Protein AF-A0A7S0LWM6-F1 (afdb_monomer)

pLDDT: mean 90.7, std 8.55, range [53.66, 98.38]

Nearest PDB structures (foldseek):
  3d2e-assembly1_A  TM=9.425E-01  e=5.169E-05  Saccharomyces cerevisiae
  2qxl-assembly1_B  TM=9.507E-01  e=5.799E-05  Saccharomyces cerevisiae
  2qxl-assembly1_A  TM=8.642E-01  e=6.142E-05  Saccharomyces cerevisiae
  3d2e-assembly2_C  TM=8.669E-01  e=7.730E-05  Saccharomyces cerevisiae
  3c7n-assembly1_A  TM=9.320E-01  e=9.135E-03  Saccharomyces cerevisiae

Organism: NCBI:txid233186

Secondary structure (DSSP, 8-state):
-HHHHHHHHHHHHHHHHHHHHHHHHHHHHHHHHHHHHHHHHHTTTTTTS-HHHHHHHHHHHHHHHHHHTTTTTT--HHHHHHHHHHHHHHHHHHHHHHHHHHHHHHHHHHHHHHHHHHHHHHH---GGGTTS-HHHHHHHH-

Mean predicted aligned error: 8.25 Å

InterPro domains:
  IPR013126 Heat shock protein 70 family [PF00012] (9-95)
  IPR013126 Heat shock protein 70 family [PTHR45639] (7-136)
  IPR029048 Heat shock protein 70kD, C-terminal domain superfamily [G3DSA:1.20.1270.10] (1-106)
  IPR029048 Heat shock protein 70kD, C-terminal domain superfamily [SSF100934] (9-96)

Structure (mmCIF, N/CA/C/O backbone):
data_AF-A0A7S0LWM6-F1
#
_entry.id   AF-A0A7S0LWM6-F1
#
loop_
_atom_site.group_PDB
_atom_site.id
_atom_site.type_symbol
_atom_site.label_atom_id
_atom_site.label_alt_id
_atom_site.label_comp_id
_atom_site.label_asym_id
_atom_site.label_entity_id
_atom_site.label_seq_id
_atom_site.pdbx_PDB_ins_code
_atom_site.Cartn_x
_atom_site.Cartn_y
_atom_site.Cartn_z
_atom_site.occupancy
_atom_site.B_iso_or_equiv
_atom_site.auth_seq_id
_atom_site.auth_comp_id
_atom_site.auth_asym_id
_atom_site.auth_atom_id
_atom_site.pdbx_PDB_model_num
ATOM 1 N N . ALA A 1 1 ? -37.011 -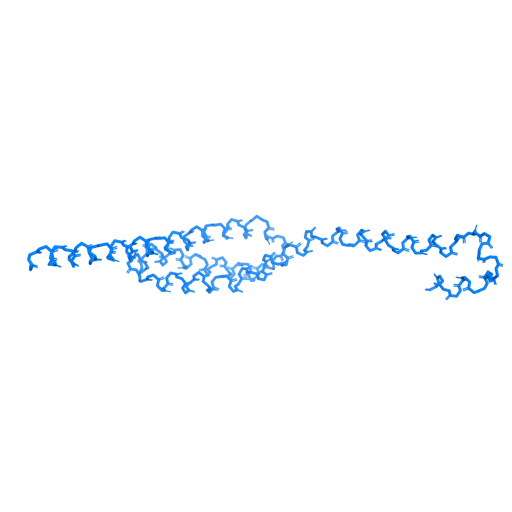20.378 30.341 1.00 67.06 1 ALA A N 1
ATOM 2 C CA . ALA A 1 1 ? -37.152 -18.919 30.167 1.00 67.06 1 ALA A CA 1
ATOM 3 C C . ALA A 1 1 ? -35.846 -18.231 30.547 1.00 67.06 1 ALA A C 1
ATOM 5 O O . ALA A 1 1 ? -35.261 -17.606 29.682 1.00 67.06 1 ALA A O 1
ATOM 6 N N . GLU A 1 2 ? -35.342 -18.455 31.763 1.00 72.06 2 GLU A N 1
ATOM 7 C CA . GLU A 1 2 ? -34.051 -17.943 32.265 1.00 72.06 2 GLU A CA 1
ATOM 8 C C . GLU A 1 2 ? -32.851 -18.356 31.390 1.00 72.06 2 GLU A C 1
ATOM 10 O O . GLU A 1 2 ? -32.219 -17.503 30.788 1.00 72.06 2 GLU A O 1
ATOM 15 N N . LEU A 1 3 ? -32.690 -19.657 31.117 1.00 74.25 3 LEU A N 1
ATOM 16 C CA . LEU A 1 3 ? -31.649 -20.202 30.223 1.00 74.25 3 LEU A CA 1
ATOM 17 C C . LEU A 1 3 ? -31.659 -19.637 28.784 1.00 74.25 3 LEU A C 1
ATOM 19 O O . LEU A 1 3 ? -30.642 -19.638 28.100 1.00 74.25 3 LEU A O 1
ATOM 23 N N . ALA A 1 4 ? -32.824 -19.193 28.302 1.00 80.81 4 ALA A N 1
ATOM 24 C CA . ALA A 1 4 ? -32.942 -18.565 26.985 1.00 80.81 4 ALA A CA 1
ATOM 25 C C . ALA A 1 4 ? -32.562 -17.075 27.028 1.00 80.81 4 ALA A C 1
ATOM 27 O O . ALA A 1 4 ? -32.070 -16.553 26.033 1.00 80.81 4 ALA A O 1
ATOM 28 N N . GLY A 1 5 ? -32.774 -16.412 28.170 1.00 84.81 5 GLY A N 1
ATOM 29 C CA . GLY A 1 5 ? -32.288 -15.058 28.430 1.00 84.81 5 GLY A CA 1
ATOM 30 C C . GLY A 1 5 ? -30.768 -15.022 28.560 1.00 84.81 5 GLY A C 1
ATOM 31 O O . GLY A 1 5 ? -30.134 -14.202 27.904 1.00 84.81 5 GLY A O 1
ATOM 32 N N . ASP A 1 6 ? -30.188 -15.972 29.297 1.00 87.06 6 ASP A N 1
ATOM 33 C CA . ASP A 1 6 ? -28.732 -16.080 29.469 1.00 87.06 6 ASP A CA 1
ATOM 34 C C . ASP A 1 6 ? -28.022 -16.307 28.128 1.00 87.06 6 ASP A C 1
ATOM 36 O O . ASP A 1 6 ? -27.034 -15.644 27.821 1.00 87.06 6 ASP A O 1
ATOM 40 N N . LYS A 1 7 ? -28.579 -17.182 27.278 1.00 89.88 7 LYS A N 1
ATOM 41 C CA . LYS A 1 7 ? -28.058 -17.419 25.926 1.00 89.88 7 LYS A CA 1
ATOM 42 C C . LYS A 1 7 ? -28.111 -16.167 25.044 1.00 89.88 7 LYS A C 1
ATOM 44 O O . LYS A 1 7 ? -27.178 -15.911 24.291 1.00 89.88 7 LYS A O 1
ATOM 49 N N . ALA A 1 8 ? -29.199 -15.402 25.107 1.00 91.31 8 ALA A N 1
ATOM 50 C CA . ALA A 1 8 ? -29.336 -14.187 24.307 1.00 91.31 8 ALA A CA 1
ATOM 51 C C . ALA A 1 8 ? -28.331 -13.103 24.731 1.00 91.31 8 ALA A C 1
ATOM 53 O O . ALA A 1 8 ? -27.817 -12.380 23.878 1.00 91.31 8 ALA A O 1
ATOM 54 N N . GLU A 1 9 ? -28.036 -13.006 26.029 1.00 92.75 9 GLU A N 1
ATOM 55 C CA . GLU A 1 9 ? -27.021 -12.082 26.537 1.00 92.75 9 GLU A CA 1
ATOM 56 C C . GLU A 1 9 ? -25.602 -12.539 26.161 1.00 92.75 9 GLU A C 1
ATOM 58 O O . GLU A 1 9 ? -24.799 -11.718 25.725 1.00 92.75 9 GLU A O 1
ATOM 63 N N . GLU A 1 10 ? -25.307 -13.841 26.226 1.00 93.19 10 GLU A N 1
ATOM 64 C CA . GLU A 1 10 ? -24.042 -14.411 25.734 1.00 93.19 10 GLU A CA 1
ATOM 65 C C . GLU A 1 10 ? -23.830 -14.121 24.240 1.00 93.19 10 GLU A C 1
ATOM 67 O O . GLU A 1 10 ? -22.780 -13.602 23.853 1.00 93.19 10 GLU A O 1
ATOM 72 N N . ASP A 1 11 ? -24.841 -14.375 23.403 1.00 94.00 11 ASP A N 1
ATOM 73 C CA . ASP A 1 11 ? -24.778 -14.113 21.961 1.00 94.00 11 ASP A CA 1
ATOM 74 C C . ASP A 1 11 ? -24.565 -12.605 21.677 1.00 94.00 11 ASP A C 1
ATOM 76 O O . ASP A 1 11 ? -23.844 -12.232 20.745 1.00 94.00 11 ASP A O 1
ATOM 80 N N . ARG A 1 12 ? -25.149 -11.719 22.500 1.00 94.31 12 ARG A N 1
ATOM 81 C CA . ARG A 1 12 ? -24.967 -10.262 22.401 1.0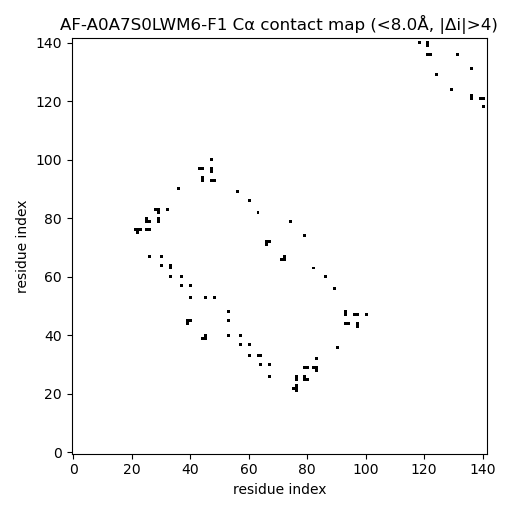0 94.31 12 ARG A CA 1
ATOM 82 C C . ARG A 1 12 ? -23.552 -9.830 22.781 1.00 94.31 12 ARG A C 1
ATOM 84 O O . ARG A 1 12 ? -22.953 -9.050 22.037 1.00 94.31 12 ARG A O 1
ATOM 91 N N . MET A 1 13 ? -23.026 -10.324 23.901 1.00 94.06 13 MET A N 1
ATOM 92 C CA . MET A 1 13 ? -21.652 -10.043 24.332 1.00 94.06 13 MET A CA 1
ATOM 93 C C . MET A 1 13 ? -20.651 -10.534 23.280 1.00 94.06 13 MET A C 1
ATOM 95 O O . MET A 1 13 ? -19.791 -9.769 22.852 1.00 94.06 13 MET A O 1
ATOM 99 N N . ALA A 1 14 ? -20.843 -11.743 22.746 1.00 95.62 14 ALA A N 1
ATOM 100 C CA . ALA A 1 14 ? -19.997 -12.291 21.687 1.00 95.62 14 ALA A CA 1
ATOM 101 C C . ALA A 1 14 ? -20.023 -11.445 20.398 1.00 95.62 14 ALA A C 1
ATOM 103 O O . ALA A 1 14 ? -18.990 -11.244 19.754 1.00 95.62 14 ALA A O 1
ATOM 104 N N . ALA A 1 15 ? -21.190 -10.923 20.004 1.00 94.94 15 ALA A N 1
ATOM 105 C CA . ALA A 1 15 ? -21.307 -10.042 18.841 1.00 94.94 15 ALA A CA 1
ATOM 106 C C . ALA A 1 15 ? -20.611 -8.686 19.056 1.00 94.94 15 ALA A C 1
ATOM 108 O O . ALA A 1 15 ? -19.999 -8.142 18.128 1.00 94.94 15 ALA A O 1
ATOM 109 N N . GLN A 1 16 ? -20.686 -8.147 20.273 1.00 94.56 16 GLN A N 1
ATOM 110 C CA . GLN A 1 16 ? -20.001 -6.913 20.639 1.00 94.56 16 GLN A CA 1
ATOM 111 C C . GLN A 1 16 ? -18.481 -7.103 20.641 1.00 94.56 16 GLN A C 1
ATOM 113 O O . GLN A 1 16 ? -17.786 -6.337 19.971 1.00 94.56 16 GLN A O 1
ATOM 118 N N . ASP A 1 17 ? -17.980 -8.161 21.282 1.00 96.12 17 ASP A N 1
ATOM 119 C CA . ASP A 1 17 ? -16.555 -8.510 21.295 1.00 96.12 17 ASP A CA 1
ATOM 120 C C . ASP A 1 17 ? -16.012 -8.659 19.877 1.00 96.12 17 ASP A C 1
ATOM 122 O O . ASP A 1 17 ? -14.980 -8.086 19.522 1.00 96.12 17 ASP A O 1
ATOM 126 N N . ARG A 1 18 ? -16.755 -9.359 19.016 1.00 95.56 18 ARG A N 1
ATOM 127 C CA . ARG A 1 18 ? -16.391 -9.513 17.609 1.00 95.56 18 ARG A CA 1
ATOM 128 C C . ARG A 1 18 ? -16.277 -8.169 16.892 1.00 95.56 18 ARG A C 1
ATOM 130 O O . ARG A 1 18 ? -15.330 -7.966 16.138 1.00 95.56 18 ARG A O 1
ATOM 137 N N . THR A 1 19 ? -17.216 -7.255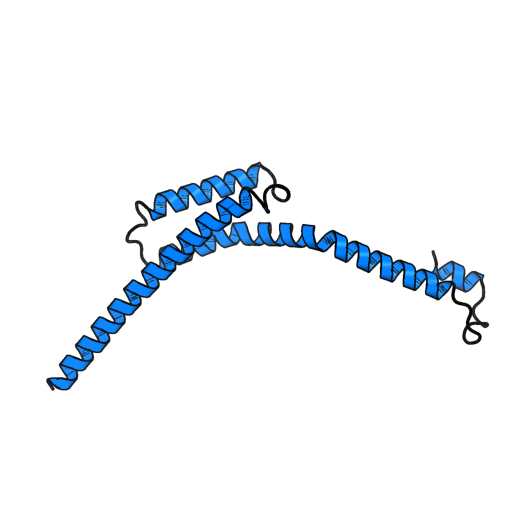 17.121 1.00 95.12 19 THR A N 1
ATOM 138 C CA . THR A 1 19 ? -17.200 -5.926 16.490 1.00 95.12 19 THR A CA 1
ATOM 139 C C . THR A 1 19 ? -15.982 -5.118 16.937 1.00 95.12 19 THR A C 1
ATOM 141 O O . THR A 1 19 ? -15.335 -4.472 16.109 1.00 95.12 19 THR A O 1
ATOM 144 N N . VAL A 1 20 ? -15.631 -5.185 18.224 1.00 95.06 20 VAL A N 1
ATOM 145 C CA . VAL A 1 20 ? -14.440 -4.522 18.775 1.00 95.06 20 VAL A CA 1
ATOM 146 C C . VAL A 1 20 ? -13.169 -5.094 18.148 1.00 95.06 20 VAL A C 1
ATOM 148 O O . VAL A 1 20 ? -12.349 -4.332 17.636 1.00 95.06 20 VAL A O 1
ATOM 151 N N . ILE A 1 21 ? -13.040 -6.424 18.100 1.00 96.56 21 ILE A N 1
ATOM 152 C CA . ILE A 1 21 ? -11.890 -7.109 17.490 1.00 96.56 21 ILE A CA 1
ATOM 153 C C . ILE A 1 21 ? -11.750 -6.724 16.015 1.00 96.56 21 ILE A C 1
ATOM 155 O O . ILE A 1 21 ? -10.681 -6.307 15.581 1.00 96.56 21 ILE A O 1
ATOM 159 N N . GLU A 1 22 ? -12.832 -6.808 15.238 1.00 96.50 22 GLU A N 1
ATOM 160 C CA . GLU A 1 22 ? -12.800 -6.490 13.808 1.00 96.50 22 GLU A CA 1
ATOM 161 C C . GLU A 1 22 ? -12.481 -5.011 13.533 1.00 96.50 22 GLU A C 1
ATOM 163 O O . GLU A 1 22 ? -11.908 -4.690 12.487 1.00 96.50 22 GLU A O 1
ATOM 168 N N . THR A 1 23 ? -12.850 -4.110 14.446 1.00 96.81 23 THR A N 1
ATOM 169 C CA . THR A 1 23 ? -12.517 -2.680 14.360 1.00 96.81 23 THR A CA 1
ATOM 170 C C . THR A 1 23 ? -11.037 -2.452 14.649 1.00 96.81 23 THR A C 1
ATOM 172 O O . THR A 1 23 ? -10.363 -1.782 13.863 1.00 96.81 23 THR A O 1
ATOM 175 N N . GLN A 1 24 ? -10.508 -3.070 15.708 1.00 97.00 24 GLN A N 1
ATOM 176 C CA . GLN A 1 24 ? -9.090 -2.980 16.051 1.00 97.00 24 GLN A CA 1
ATOM 177 C C . GLN A 1 24 ? -8.202 -3.582 14.955 1.00 97.00 24 GLN A C 1
ATOM 179 O O . GLN A 1 24 ? -7.200 -2.981 14.574 1.00 97.00 24 GLN A O 1
ATOM 184 N N . ASP A 1 25 ? -8.598 -4.718 14.381 1.00 97.88 25 ASP A N 1
ATOM 185 C CA . ASP A 1 25 ? -7.909 -5.324 13.240 1.00 97.88 25 ASP A CA 1
ATOM 186 C C . ASP A 1 25 ? -7.874 -4.387 12.028 1.00 97.88 25 ASP A C 1
ATOM 188 O O . ASP A 1 25 ? -6.859 -4.297 11.337 1.00 97.88 25 ASP A O 1
ATOM 192 N N . ALA A 1 26 ? -8.974 -3.684 11.740 1.00 97.94 26 ALA A N 1
ATOM 193 C CA . ALA A 1 26 ? -9.021 -2.735 10.632 1.00 97.94 26 ALA A CA 1
ATOM 194 C C . ALA A 1 26 ? -8.094 -1.532 10.867 1.00 97.94 26 ALA A C 1
ATOM 196 O O . ALA A 1 26 ? -7.405 -1.115 9.933 1.00 97.94 26 ALA A O 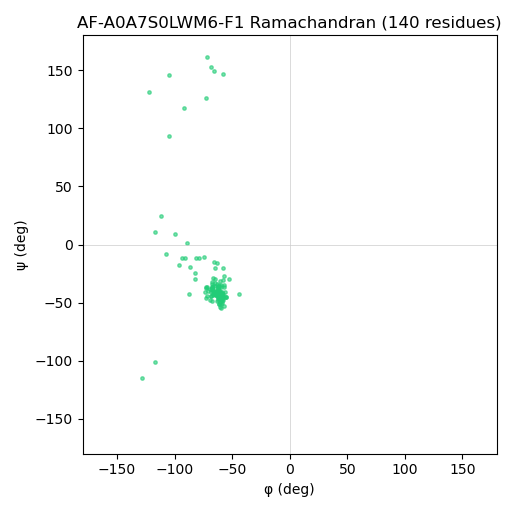1
ATOM 197 N N . LYS A 1 27 ? -8.032 -1.022 12.104 1.00 97.81 27 LYS A N 1
ATOM 198 C CA . LYS A 1 27 ? -7.093 0.032 12.514 1.00 97.81 27 LYS A CA 1
ATOM 199 C C . LYS A 1 27 ? -5.641 -0.427 12.351 1.00 97.81 27 LYS A C 1
ATOM 201 O O . LYS A 1 27 ? -4.883 0.233 11.647 1.00 97.81 27 LYS A O 1
ATOM 206 N N . ASN A 1 28 ? -5.297 -1.596 12.895 1.00 97.69 28 ASN A N 1
ATOM 207 C CA . ASN A 1 28 ? -3.950 -2.170 12.815 1.00 97.69 28 ASN A CA 1
ATOM 208 C C . ASN A 1 28 ? -3.506 -2.388 11.361 1.00 97.69 28 ASN A C 1
ATOM 210 O O . ASN A 1 28 ? -2.374 -2.081 11.005 1.00 97.69 28 ASN A O 1
ATOM 214 N N . ARG A 1 29 ? -4.402 -2.874 10.489 1.00 98.25 29 ARG A N 1
ATOM 215 C CA . ARG A 1 29 ? -4.102 -3.048 9.056 1.00 98.25 29 ARG A CA 1
ATOM 216 C C . ARG A 1 29 ? -3.805 -1.726 8.357 1.00 98.25 29 ARG A C 1
ATOM 218 O O . ARG A 1 29 ? -2.948 -1.691 7.480 1.00 98.25 29 ARG A O 1
ATOM 225 N N . LEU A 1 30 ? -4.536 -0.662 8.695 1.00 98.31 30 LEU A N 1
ATOM 226 C CA . LEU A 1 30 ? -4.283 0.663 8.135 1.00 98.31 30 LEU A CA 1
ATOM 227 C C . LEU A 1 30 ? -2.948 1.225 8.637 1.00 98.31 30 LEU A C 1
ATOM 229 O O . LEU A 1 30 ? -2.171 1.733 7.836 1.00 98.31 30 LEU A O 1
ATOM 233 N N . GLU A 1 31 ? -2.671 1.096 9.932 1.00 97.69 31 GLU A N 1
ATOM 234 C CA . GLU A 1 31 ? -1.416 1.525 10.559 1.00 97.69 31 GLU A CA 1
ATOM 235 C C . GLU A 1 31 ? -0.203 0.803 9.954 1.00 97.69 31 GLU A C 1
ATOM 237 O O . GLU A 1 31 ? 0.730 1.449 9.473 1.00 97.69 31 GLU A O 1
ATOM 242 N N . GLU A 1 32 ? -0.255 -0.529 9.874 1.00 98.25 32 GLU A N 1
ATOM 243 C CA . GLU A 1 32 ? 0.785 -1.346 9.245 1.00 98.25 32 GLU A CA 1
ATOM 244 C C . GLU A 1 32 ? 0.981 -0.963 7.773 1.00 98.25 32 GLU A C 1
ATOM 246 O O . GLU A 1 32 ? 2.114 -0.827 7.306 1.00 98.25 32 GLU A O 1
ATOM 251 N N . PHE A 1 33 ? -0.110 -0.751 7.032 1.00 98.31 33 PHE A N 1
ATOM 252 C CA . PHE A 1 33 ? -0.029 -0.327 5.638 1.00 98.31 33 PHE A CA 1
ATOM 253 C C . PHE A 1 33 ? 0.677 1.025 5.499 1.00 98.31 33 PHE A C 1
ATOM 255 O O . PHE A 1 33 ? 1.558 1.166 4.650 1.00 98.31 33 PHE A O 1
ATOM 262 N N . VAL A 1 34 ? 0.312 2.015 6.320 1.00 97.88 34 VAL A N 1
ATOM 263 C CA . VAL A 1 34 ? 0.922 3.351 6.283 1.00 97.88 34 VAL A CA 1
ATOM 264 C C . VAL A 1 34 ? 2.417 3.261 6.573 1.00 97.88 34 VAL A C 1
ATOM 266 O O . VAL A 1 34 ? 3.216 3.821 5.819 1.00 97.88 34 VAL A O 1
ATOM 269 N N . TYR A 1 35 ? 2.801 2.503 7.600 1.00 96.44 35 TYR A N 1
ATOM 270 C CA . TYR A 1 35 ? 4.201 2.278 7.947 1.00 96.44 35 TYR A CA 1
ATOM 271 C C . TYR A 1 35 ? 4.980 1.623 6.795 1.00 96.44 35 TYR A C 1
ATOM 273 O O . TYR A 1 35 ? 5.962 2.184 6.301 1.00 96.44 35 TYR A O 1
ATOM 281 N N . ASN A 1 36 ? 4.498 0.479 6.304 1.00 96.81 36 ASN A N 1
ATOM 282 C CA . ASN A 1 36 ? 5.157 -0.280 5.241 1.00 96.81 36 ASN A CA 1
ATOM 283 C C . ASN A 1 36 ? 5.247 0.513 3.929 1.00 96.81 36 ASN A C 1
ATOM 285 O O . ASN A 1 36 ? 6.231 0.400 3.197 1.00 96.81 36 ASN A O 1
ATOM 289 N N . MET A 1 37 ? 4.236 1.325 3.610 1.00 96.56 37 MET A N 1
ATOM 290 C CA . MET A 1 37 ? 4.229 2.112 2.379 1.00 96.56 37 MET A CA 1
ATOM 291 C C . MET A 1 37 ? 5.208 3.290 2.437 1.00 96.56 37 MET A C 1
ATOM 293 O O . MET A 1 37 ? 5.872 3.569 1.439 1.00 96.56 37 MET A O 1
ATOM 297 N N . ARG A 1 38 ? 5.364 3.952 3.592 1.00 95.81 38 ARG A N 1
ATOM 298 C CA . ARG A 1 38 ? 6.386 5.004 3.769 1.00 95.81 38 ARG A CA 1
ATOM 299 C C . ARG A 1 38 ? 7.800 4.451 3.606 1.00 95.81 38 ARG A C 1
ATOM 301 O O . ARG A 1 38 ? 8.620 5.075 2.926 1.00 95.81 38 ARG A O 1
ATOM 308 N N . ASP A 1 39 ? 8.063 3.275 4.174 1.00 95.50 39 ASP A N 1
ATOM 309 C CA . ASP A 1 39 ? 9.337 2.572 3.996 1.00 95.50 39 ASP A CA 1
ATOM 310 C C . ASP A 1 39 ? 9.557 2.199 2.522 1.00 95.50 39 ASP A C 1
ATOM 312 O O . ASP A 1 39 ? 10.577 2.548 1.926 1.00 95.50 39 ASP A O 1
ATOM 316 N N . ALA A 1 40 ? 8.545 1.615 1.871 1.00 94.06 40 ALA A N 1
ATOM 317 C CA . ALA A 1 40 ? 8.614 1.265 0.457 1.00 94.06 40 ALA A CA 1
ATOM 318 C C . ALA A 1 40 ? 8.901 2.474 -0.452 1.00 94.06 40 ALA A C 1
ATOM 320 O O . ALA A 1 40 ? 9.731 2.353 -1.354 1.00 94.06 40 ALA A O 1
ATOM 321 N N . LEU A 1 41 ? 8.267 3.630 -0.218 1.00 93.25 41 LEU A N 1
ATOM 322 C CA . LEU A 1 41 ? 8.503 4.871 -0.977 1.00 93.25 41 LEU A CA 1
ATOM 323 C C . LEU A 1 41 ? 9.903 5.455 -0.765 1.00 93.25 41 LEU A C 1
ATOM 325 O O . LEU A 1 41 ? 10.436 6.099 -1.670 1.00 93.25 41 LEU A O 1
ATOM 329 N N . SER A 1 42 ? 10.498 5.213 0.402 1.00 90.12 42 SER A N 1
ATOM 330 C CA . SER A 1 42 ? 11.852 5.669 0.743 1.00 90.12 42 SER A CA 1
ATOM 331 C C . SER A 1 42 ? 12.942 4.695 0.285 1.00 90.12 42 SER A C 1
ATOM 333 O O . SER A 1 42 ? 14.102 5.085 0.162 1.00 90.12 42 SER A O 1
ATOM 335 N N . ALA A 1 43 ? 12.574 3.442 0.014 1.00 90.12 43 ALA A N 1
ATOM 336 C CA . ALA A 1 43 ? 13.475 2.380 -0.410 1.00 90.12 43 ALA A CA 1
ATOM 337 C C . ALA A 1 43 ? 13.123 1.881 -1.819 1.00 90.12 43 ALA A C 1
ATOM 339 O O . ALA A 1 43 ? 13.470 2.514 -2.817 1.00 90.12 43 ALA A O 1
ATOM 340 N N . ARG A 1 44 ? 12.436 0.735 -1.919 1.00 89.44 44 ARG A N 1
ATOM 341 C CA . ARG A 1 44 ? 12.263 -0.002 -3.181 1.00 89.44 44 ARG A CA 1
ATOM 342 C C . ARG A 1 44 ? 11.539 0.777 -4.277 1.00 89.44 44 ARG A C 1
ATOM 344 O O . ARG A 1 44 ? 11.807 0.524 -5.434 1.00 89.44 44 ARG A O 1
ATOM 351 N N . LEU A 1 45 ? 10.614 1.681 -3.947 1.00 90.19 45 LEU A N 1
ATOM 352 C CA . LEU A 1 45 ? 9.840 2.452 -4.930 1.00 90.19 45 LEU A CA 1
ATOM 353 C C . LEU A 1 45 ? 10.514 3.780 -5.290 1.00 90.19 45 LEU A C 1
ATOM 355 O O . LEU A 1 45 ? 10.121 4.407 -6.271 1.00 90.19 45 LEU A O 1
ATOM 359 N N . PHE A 1 46 ? 11.536 4.206 -4.542 1.00 89.38 46 PHE A N 1
ATOM 360 C CA . PHE A 1 46 ? 12.147 5.527 -4.693 1.00 89.38 46 PHE A CA 1
ATOM 361 C C . PHE A 1 46 ? 12.656 5.786 -6.117 1.00 89.38 46 PHE A C 1
ATOM 363 O O . PHE A 1 46 ? 12.481 6.880 -6.646 1.00 89.38 46 PHE A O 1
ATOM 370 N N . ALA A 1 47 ? 13.265 4.775 -6.743 1.00 88.06 47 ALA A N 1
ATOM 371 C CA . ALA A 1 47 ? 13.827 4.876 -8.088 1.00 88.06 47 ALA A CA 1
ATOM 372 C C . ALA A 1 47 ? 12.790 4.720 -9.217 1.00 88.06 47 ALA A C 1
ATOM 374 O O . ALA A 1 47 ? 13.115 4.983 -10.372 1.00 88.06 47 ALA A O 1
ATOM 375 N N . HIS A 1 48 ? 11.564 4.291 -8.901 1.00 87.38 48 HIS A N 1
ATOM 376 C CA . HIS A 1 48 ? 10.530 3.973 -9.895 1.00 87.38 48 HIS A CA 1
ATOM 377 C C . HIS A 1 48 ? 9.401 5.006 -9.945 1.00 87.38 48 HIS A C 1
ATOM 379 O O . HIS A 1 48 ? 8.543 4.925 -10.820 1.00 87.38 48 HIS A O 1
ATOM 385 N N . VAL A 1 49 ? 9.371 5.958 -9.008 1.00 88.06 49 VAL A N 1
ATOM 386 C CA . VAL A 1 49 ? 8.299 6.950 -8.885 1.00 88.06 49 VAL A CA 1
ATOM 387 C C . VAL A 1 49 ? 8.879 8.353 -8.985 1.00 88.06 49 VAL A C 1
ATOM 389 O O . VAL A 1 49 ? 9.841 8.694 -8.300 1.00 88.06 49 VAL A O 1
ATOM 392 N N . GLU A 1 50 ? 8.263 9.184 -9.824 1.00 89.56 50 GLU A N 1
ATOM 393 C CA . GLU A 1 50 ? 8.643 10.588 -9.968 1.00 89.56 50 GLU A CA 1
ATOM 394 C C . GLU A 1 50 ? 8.547 11.341 -8.623 1.00 89.56 50 GLU A C 1
ATOM 396 O O . GLU A 1 50 ? 7.643 11.061 -7.825 1.00 89.56 50 GLU A O 1
ATOM 401 N N . PRO A 1 51 ? 9.413 12.341 -8.362 1.00 92.31 51 PRO A N 1
ATOM 402 C CA . PRO A 1 51 ? 9.442 13.037 -7.075 1.00 92.31 51 PRO A CA 1
ATOM 403 C C . PRO A 1 51 ? 8.096 13.652 -6.675 1.00 92.31 51 PRO A C 1
ATOM 405 O O . PRO A 1 51 ? 7.642 13.460 -5.555 1.00 92.31 51 PRO A O 1
ATOM 408 N N . ALA A 1 52 ? 7.413 14.329 -7.602 1.00 92.44 52 ALA A N 1
ATOM 409 C CA . ALA A 1 52 ? 6.148 15.006 -7.311 1.00 92.44 52 ALA A CA 1
ATOM 410 C C . ALA A 1 52 ? 5.024 14.059 -6.825 1.00 92.44 52 ALA A C 1
ATOM 412 O O . ALA A 1 52 ? 4.465 14.318 -5.757 1.00 92.44 52 ALA A O 1
ATOM 413 N N . PRO A 1 53 ? 4.669 12.966 -7.536 1.00 91.50 53 PRO A N 1
ATOM 414 C CA . PRO A 1 53 ? 3.660 12.024 -7.046 1.00 91.50 53 PRO A CA 1
ATOM 415 C C . PRO A 1 53 ? 4.112 11.251 -5.802 1.00 91.50 53 PRO A C 1
ATOM 417 O O . PRO A 1 53 ? 3.275 10.963 -4.948 1.00 91.50 53 PRO A O 1
ATOM 420 N N . ARG A 1 54 ? 5.410 10.950 -5.661 1.00 93.06 54 ARG A N 1
ATOM 421 C CA . ARG A 1 54 ? 5.951 10.325 -4.444 1.00 93.06 54 ARG A CA 1
ATOM 422 C C . ARG A 1 54 ? 5.733 11.222 -3.227 1.00 93.06 54 ARG A C 1
ATOM 424 O O . ARG A 1 54 ? 5.187 10.762 -2.230 1.00 93.06 54 ARG A O 1
ATOM 431 N N . ASP A 1 55 ? 6.129 12.487 -3.317 1.00 94.25 55 ASP A N 1
ATOM 432 C CA . ASP A 1 55 ? 6.054 13.436 -2.203 1.00 94.25 55 ASP A CA 1
ATOM 433 C C . ASP A 1 55 ? 4.591 13.761 -1.851 1.00 94.25 55 ASP A C 1
ATOM 435 O O . ASP A 1 55 ? 4.231 13.835 -0.676 1.00 94.25 55 ASP A O 1
ATOM 439 N N . ALA A 1 56 ? 3.712 13.853 -2.858 1.00 95.12 56 ALA A N 1
ATOM 440 C CA . ALA A 1 56 ? 2.270 13.972 -2.646 1.00 95.12 56 ALA A CA 1
ATOM 441 C C . ALA A 1 56 ? 1.690 12.759 -1.896 1.00 95.12 56 ALA A C 1
ATOM 443 O O . ALA A 1 56 ? 0.894 12.930 -0.970 1.00 95.12 56 ALA A O 1
ATOM 444 N N . PHE A 1 57 ? 2.099 11.539 -2.258 1.00 96.38 57 PHE A N 1
ATOM 445 C CA . PHE A 1 57 ? 1.614 10.334 -1.588 1.00 96.38 57 PHE A CA 1
ATOM 446 C C . PHE A 1 57 ? 2.192 10.179 -0.174 1.00 96.38 57 PHE A C 1
ATOM 448 O O . PHE A 1 57 ? 1.457 9.814 0.741 1.00 96.38 57 PHE A O 1
ATOM 455 N N . LEU A 1 58 ? 3.458 10.548 0.051 1.00 96.19 58 LEU A N 1
ATOM 456 C CA . LEU A 1 58 ? 4.047 10.627 1.394 1.00 96.19 58 LEU A CA 1
ATOM 457 C C . LEU A 1 58 ? 3.261 11.583 2.302 1.00 96.19 58 LEU A C 1
ATOM 459 O O . LEU A 1 58 ? 2.911 11.209 3.418 1.00 96.19 58 LEU A O 1
ATOM 463 N N . SER A 1 59 ? 2.901 12.768 1.803 1.00 96.94 59 SER A N 1
ATOM 464 C CA . SER A 1 59 ? 2.079 13.727 2.554 1.00 96.94 59 SER A CA 1
ATOM 465 C C . SER A 1 59 ? 0.680 13.178 2.876 1.00 96.94 59 SER A C 1
ATOM 467 O O . SER A 1 59 ? 0.154 13.397 3.972 1.00 96.94 59 SER A O 1
ATOM 469 N N . GLN A 1 60 ? 0.081 12.412 1.958 1.00 97.56 60 GLN A N 1
ATOM 470 C CA . GLN A 1 60 ? -1.187 11.728 2.215 1.00 97.56 60 GLN A CA 1
ATOM 471 C C . GLN A 1 60 ? -1.047 10.673 3.324 1.00 97.56 60 GLN A C 1
ATOM 473 O O . GLN A 1 60 ? -1.902 10.608 4.208 1.00 97.56 60 GLN A O 1
ATOM 478 N N . LEU A 1 61 ? 0.024 9.875 3.307 1.00 97.69 61 LEU A N 1
ATOM 479 C CA . LEU A 1 61 ? 0.308 8.868 4.336 1.00 97.69 61 LEU A CA 1
ATOM 480 C C . LEU A 1 61 ? 0.518 9.510 5.714 1.00 97.69 61 LEU A C 1
ATOM 482 O O . LEU A 1 61 ? -0.061 9.039 6.687 1.00 97.69 61 LEU A O 1
ATOM 486 N N . GLU A 1 62 ? 1.260 10.616 5.790 1.00 96.94 62 GLU A N 1
ATOM 487 C CA . GLU A 1 62 ? 1.454 11.394 7.025 1.00 96.94 62 GLU A CA 1
ATOM 488 C C . GLU A 1 62 ? 0.143 11.981 7.556 1.00 96.94 62 GLU A C 1
ATOM 490 O O . GLU A 1 62 ? -0.116 11.969 8.757 1.00 96.94 62 GLU A O 1
ATOM 495 N N . THR A 1 63 ? -0.732 12.441 6.661 1.00 97.88 63 THR A N 1
ATOM 496 C CA . THR A 1 63 ? -2.064 12.927 7.045 1.00 97.88 63 THR A CA 1
ATOM 497 C C . THR A 1 63 ? -2.917 11.803 7.637 1.00 97.88 63 THR A C 1
ATOM 499 O O . THR A 1 63 ? -3.617 12.010 8.629 1.00 97.88 63 THR A O 1
ATOM 502 N N . VAL A 1 64 ? -2.871 10.601 7.050 1.00 97.81 64 VAL A N 1
ATOM 503 C CA . VAL A 1 64 ? -3.603 9.437 7.571 1.00 97.81 64 VAL A CA 1
ATOM 504 C C . VAL A 1 64 ? -3.012 8.949 8.894 1.00 97.81 64 VAL A C 1
ATOM 506 O O . VAL A 1 64 ? -3.776 8.600 9.789 1.00 97.81 64 VAL A O 1
ATOM 509 N N . GLU A 1 65 ? -1.689 8.970 9.047 1.00 96.75 65 GLU A N 1
ATOM 510 C CA . GLU A 1 65 ? -1.003 8.662 10.307 1.00 96.75 65 GLU A CA 1
ATOM 511 C C . GLU A 1 65 ? -1.412 9.634 11.422 1.00 96.75 65 GLU A C 1
ATOM 513 O O . GLU A 1 65 ? -1.834 9.206 12.493 1.00 96.75 65 GLU A O 1
ATOM 518 N N . GLY A 1 66 ? -1.375 10.943 11.157 1.00 97.44 66 GLY A N 1
ATOM 519 C CA . GLY A 1 66 ? -1.828 11.952 12.116 1.00 97.44 66 GLY A CA 1
ATOM 520 C C . GLY A 1 66 ? -3.302 11.782 12.491 1.00 97.44 66 GLY A C 1
ATOM 521 O O . GLY A 1 66 ? -3.672 11.945 13.651 1.00 97.44 66 GLY A O 1
ATOM 522 N N . TRP A 1 67 ? -4.142 11.388 11.531 1.00 98.00 67 TRP A N 1
ATOM 523 C CA . TRP A 1 67 ? -5.543 11.064 11.790 1.00 98.00 67 TRP A CA 1
ATOM 524 C C . TRP A 1 67 ? -5.707 9.802 12.655 1.00 98.00 67 TRP A C 1
ATOM 526 O O . TRP A 1 67 ? -6.532 9.814 13.563 1.00 98.00 67 TRP A O 1
ATOM 536 N N . LEU A 1 68 ? -4.923 8.738 12.428 1.00 96.88 68 LEU A N 1
ATOM 537 C CA . LEU A 1 68 ? -4.993 7.473 13.183 1.00 96.88 68 LEU A CA 1
ATOM 538 C C . LEU A 1 68 ? -4.794 7.656 14.696 1.00 96.88 68 LEU A C 1
ATOM 540 O O . LEU A 1 68 ? -5.429 6.946 15.480 1.00 96.88 68 LEU A O 1
ATOM 544 N N . TYR A 1 69 ? -3.937 8.601 15.086 1.00 94.94 69 TYR A N 1
ATOM 545 C CA . TYR A 1 69 ? -3.634 8.928 16.484 1.00 94.94 69 TYR A CA 1
ATOM 546 C C . TYR A 1 69 ? -4.385 10.167 17.010 1.00 94.94 69 TYR A C 1
ATOM 548 O O . TYR A 1 69 ? -4.076 10.655 18.095 1.00 94.94 69 TYR A O 1
ATOM 556 N N . GLY A 1 70 ? -5.339 10.696 16.240 1.00 95.56 70 GLY A N 1
ATOM 557 C CA . GLY A 1 70 ? -6.182 11.835 16.608 1.00 95.56 70 GLY A CA 1
ATOM 558 C C . GLY A 1 70 ? -7.659 11.504 16.412 1.00 95.56 70 GLY A C 1
ATOM 559 O O . GLY A 1 70 ? -8.194 10.603 17.051 1.00 95.56 70 GLY A O 1
ATO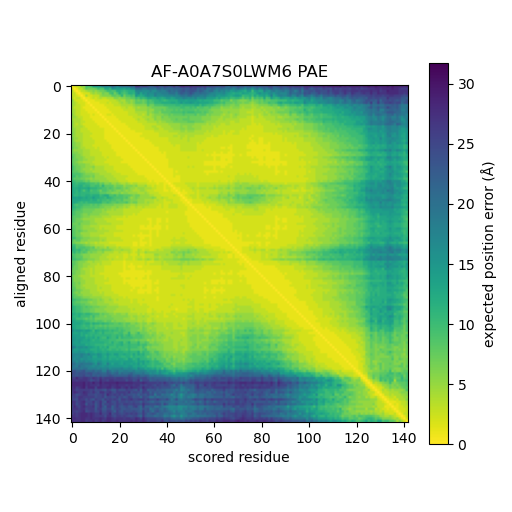M 560 N N . ASP A 1 71 ? -8.316 12.199 15.481 1.00 94.69 71 ASP A N 1
ATOM 561 C CA . ASP A 1 71 ? -9.754 12.045 15.191 1.00 94.69 71 ASP A CA 1
ATOM 562 C C . ASP A 1 71 ? -10.170 10.614 14.800 1.00 94.69 71 ASP A C 1
ATOM 564 O O . ASP A 1 71 ? -11.348 10.262 14.839 1.00 94.69 71 ASP A O 1
ATOM 568 N N . GLY A 1 72 ? -9.216 9.798 14.358 1.00 94.88 72 GLY A N 1
ATOM 569 C CA . GLY A 1 72 ? -9.419 8.418 13.951 1.00 94.88 72 GLY A CA 1
ATOM 570 C C . GLY A 1 72 ? -9.278 7.394 15.063 1.00 94.88 72 GLY A C 1
ATOM 571 O O . GLY A 1 72 ? -9.400 6.211 14.762 1.00 94.88 72 GLY A O 1
ATOM 572 N N . GLU A 1 73 ? -9.010 7.778 16.313 1.00 94.56 73 GLU A N 1
ATOM 573 C CA . GLU A 1 73 ? -8.729 6.812 17.381 1.00 94.56 73 GLU A CA 1
ATOM 574 C C . GLU A 1 73 ? -9.914 5.875 17.669 1.00 94.56 73 GLU A C 1
ATOM 576 O O . GLU A 1 73 ? -9.695 4.670 17.815 1.00 94.56 73 GLU A O 1
ATOM 581 N N . GLU A 1 74 ? -11.135 6.425 17.663 1.00 93.81 74 GLU A N 1
ATOM 582 C CA . GLU A 1 74 ? -12.414 5.744 17.937 1.00 93.81 74 GLU A CA 1
ATOM 583 C C . GLU A 1 74 ? -13.317 5.646 16.688 1.00 93.81 74 GLU A C 1
ATOM 585 O O . GLU A 1 74 ? -14.544 5.577 16.781 1.00 93.81 74 GLU A O 1
ATOM 590 N N . ALA A 1 75 ? -12.732 5.684 15.488 1.00 96.44 75 ALA A N 1
ATOM 591 C CA . ALA A 1 75 ? -13.503 5.621 14.251 1.00 96.44 75 ALA A CA 1
ATOM 592 C C . ALA A 1 75 ? -14.155 4.242 14.036 1.00 96.44 75 ALA A C 1
ATOM 594 O O . ALA A 1 75 ? -13.648 3.201 14.455 1.00 96.44 75 ALA A O 1
ATOM 595 N N . GLU A 1 76 ? -15.277 4.215 13.312 1.00 96.81 76 GLU A N 1
ATOM 596 C CA . GLU A 1 76 ? -15.905 2.951 12.934 1.00 96.81 76 GLU A CA 1
ATOM 597 C C . GLU A 1 76 ? -15.016 2.141 11.980 1.00 96.81 76 GLU A C 1
ATOM 599 O O . GLU A 1 76 ? -14.329 2.684 11.109 1.00 96.81 76 GLU A O 1
ATOM 604 N N . ARG A 1 77 ? -15.129 0.809 12.054 1.00 97.00 77 ARG A N 1
ATOM 605 C CA . ARG A 1 77 ? -14.446 -0.141 11.160 1.00 97.00 77 ARG A CA 1
ATOM 606 C C . ARG A 1 77 ? -14.502 0.257 9.680 1.00 97.00 77 ARG A C 1
ATOM 608 O O . ARG A 1 77 ? -13.515 0.118 8.959 1.00 97.00 77 ARG A O 1
ATOM 615 N N . SER A 1 78 ? -15.665 0.711 9.215 1.00 97.62 78 SER A N 1
ATOM 616 C CA . SER A 1 78 ? -15.907 1.114 7.824 1.00 97.62 78 SER A CA 1
ATOM 617 C C . SER A 1 78 ? -14.986 2.254 7.372 1.00 97.62 78 SER A C 1
ATOM 619 O O . SER A 1 78 ? -14.537 2.256 6.225 1.00 97.62 78 SER A O 1
ATOM 621 N N . VAL A 1 79 ? -14.646 3.175 8.276 1.00 98.12 79 VAL A N 1
ATOM 622 C CA . VAL A 1 79 ? -13.790 4.334 8.009 1.00 98.12 79 VAL A CA 1
ATOM 623 C C . VAL A 1 79 ? -12.337 3.903 7.821 1.00 98.12 79 VAL A C 1
ATOM 625 O O . VAL A 1 79 ? -11.704 4.326 6.852 1.00 98.12 79 VAL A O 1
ATOM 628 N N . TYR A 1 80 ? -11.821 3.014 8.679 1.00 98.25 80 TYR A N 1
ATOM 629 C CA . TYR A 1 80 ? -10.471 2.457 8.512 1.00 98.25 80 TYR A CA 1
ATOM 630 C C . TYR A 1 80 ? -10.330 1.714 7.183 1.00 98.25 80 TYR A C 1
ATOM 632 O O . TYR A 1 80 ? -9.368 1.929 6.445 1.00 98.25 80 TYR A O 1
ATOM 640 N N . VAL A 1 81 ? -11.321 0.882 6.842 1.00 98.19 81 VAL A N 1
ATOM 641 C CA . VAL A 1 81 ? -11.345 0.155 5.565 1.00 98.19 81 VAL A CA 1
ATOM 642 C C . VAL A 1 81 ? -11.392 1.129 4.387 1.00 98.19 81 VAL A C 1
ATOM 644 O O . VAL A 1 81 ? -10.630 0.966 3.440 1.00 98.19 81 VAL A O 1
ATOM 647 N N . GLY A 1 82 ? -12.235 2.163 4.446 1.00 98.31 82 GLY A N 1
ATOM 648 C CA . GLY A 1 82 ? -12.336 3.169 3.387 1.00 98.31 82 GLY A CA 1
ATOM 649 C C . GLY A 1 82 ? -11.008 3.876 3.116 1.00 98.31 82 GLY A C 1
ATOM 650 O O . GLY A 1 82 ? -10.570 3.932 1.967 1.00 98.31 82 GLY A O 1
ATOM 651 N N . LYS A 1 83 ? -10.323 4.330 4.172 1.00 98.19 83 LYS A N 1
ATOM 652 C CA . LYS A 1 83 ? -9.002 4.967 4.060 1.00 98.19 83 LYS A CA 1
ATOM 653 C C . LYS A 1 83 ? -7.947 4.023 3.497 1.00 98.19 83 LYS A C 1
ATOM 655 O O . LYS A 1 83 ? -7.173 4.426 2.634 1.00 98.19 83 LYS A O 1
ATOM 660 N N . LEU A 1 84 ? -7.934 2.763 3.935 1.00 98.38 84 LEU A N 1
ATOM 661 C CA . LEU A 1 84 ? -7.016 1.764 3.391 1.00 98.38 84 LEU A CA 1
ATOM 662 C C . LEU A 1 84 ? -7.226 1.575 1.882 1.00 98.38 84 LEU A C 1
ATOM 664 O O . LEU A 1 84 ? -6.263 1.552 1.120 1.00 98.38 84 LEU A O 1
ATOM 668 N N . GLU A 1 85 ? -8.477 1.476 1.437 1.00 98.31 85 GLU A N 1
ATOM 669 C CA . GLU A 1 85 ? -8.796 1.319 0.016 1.00 98.31 85 GLU A CA 1
ATOM 670 C C . GLU A 1 85 ? -8.458 2.575 -0.804 1.00 98.31 85 GLU A C 1
ATOM 672 O O . GLU A 1 85 ? -8.018 2.464 -1.947 1.00 98.31 85 GLU A O 1
ATOM 677 N N . GLU A 1 86 ? -8.598 3.774 -0.237 1.00 97.81 86 GLU A N 1
ATOM 678 C CA . GLU A 1 86 ? -8.136 5.016 -0.869 1.00 97.81 86 GLU A CA 1
ATOM 679 C C . GLU A 1 86 ? -6.622 5.030 -1.080 1.00 97.81 86 GLU A C 1
ATOM 681 O O . GLU A 1 86 ? -6.166 5.358 -2.177 1.00 97.81 86 GLU A O 1
ATOM 686 N N . LEU A 1 87 ? -5.849 4.629 -0.068 1.00 98.06 87 LEU A N 1
ATOM 687 C CA . LEU A 1 87 ? -4.395 4.549 -0.182 1.00 98.06 87 LEU A CA 1
ATOM 688 C C . LEU A 1 87 ? -3.963 3.483 -1.199 1.00 98.06 87 LEU A C 1
ATOM 690 O O . LEU A 1 87 ? -3.070 3.735 -2.010 1.00 98.06 87 LEU A O 1
ATOM 694 N N . LYS A 1 88 ? -4.635 2.324 -1.225 1.00 97.62 88 LYS A N 1
ATOM 695 C CA . LYS A 1 88 ? -4.348 1.250 -2.190 1.00 97.62 88 LYS A CA 1
ATOM 696 C C . LYS A 1 88 ? -4.558 1.657 -3.641 1.00 97.62 88 LYS A C 1
ATOM 698 O O . LYS A 1 88 ? -3.775 1.274 -4.507 1.00 97.62 88 LYS A O 1
ATOM 703 N N . ARG A 1 89 ? -5.569 2.484 -3.931 1.00 97.19 89 ARG A N 1
ATOM 704 C CA . ARG A 1 89 ? -5.782 3.008 -5.296 1.00 97.19 89 ARG A CA 1
ATOM 705 C C . ARG A 1 89 ? -4.566 3.767 -5.820 1.00 97.19 89 ARG A C 1
ATOM 707 O O . ARG A 1 89 ? -4.336 3.760 -7.028 1.00 97.19 89 ARG A O 1
ATOM 714 N N . VAL A 1 90 ? -3.804 4.401 -4.929 1.00 95.38 90 VAL A N 1
ATOM 715 C CA . VAL A 1 90 ? -2.569 5.111 -5.272 1.00 95.38 90 VAL A CA 1
ATOM 716 C C . VAL A 1 90 ? -1.367 4.168 -5.254 1.00 95.38 90 VAL A C 1
ATOM 718 O O . VAL A 1 90 ? -0.560 4.222 -6.177 1.00 95.38 90 VAL A O 1
ATOM 721 N N . SER A 1 91 ? -1.244 3.273 -4.268 1.00 95.25 91 SER A N 1
ATOM 722 C CA . SER A 1 91 ? -0.075 2.388 -4.162 1.00 95.25 91 SER A CA 1
ATOM 723 C C . SER A 1 91 ? -0.039 1.272 -5.203 1.00 95.25 91 SER A C 1
ATOM 725 O O . SER A 1 91 ? 1.038 0.929 -5.684 1.00 95.25 91 SER A O 1
ATOM 727 N N . ASP A 1 92 ? -1.183 0.692 -5.573 1.00 95.56 92 ASP A N 1
ATOM 728 C CA . ASP A 1 92 ? -1.228 -0.487 -6.447 1.00 95.56 92 ASP A CA 1
ATOM 729 C C . ASP A 1 92 ? -0.609 -0.234 -7.835 1.00 95.56 92 ASP A C 1
ATOM 731 O O . ASP A 1 92 ? 0.134 -1.094 -8.321 1.00 95.56 92 ASP A O 1
ATOM 735 N N . PRO A 1 93 ? -0.865 0.910 -8.507 1.00 93.50 93 PRO A N 1
ATOM 736 C CA . PRO A 1 93 ? -0.149 1.273 -9.727 1.00 93.50 93 PRO A CA 1
ATOM 737 C C . PRO A 1 93 ? 1.361 1.436 -9.524 1.00 93.50 93 PRO A C 1
ATOM 739 O O . PRO A 1 93 ? 2.122 0.989 -10.379 1.00 93.50 93 PRO A O 1
ATOM 742 N N . LEU A 1 94 ? 1.800 2.030 -8.408 1.00 91.69 94 LEU A N 1
ATOM 743 C CA . LEU A 1 94 ? 3.226 2.235 -8.117 1.00 91.69 94 LEU A CA 1
ATOM 744 C C . LEU A 1 94 ? 3.941 0.900 -7.911 1.00 91.69 94 LEU A C 1
ATOM 746 O O . LEU A 1 94 ? 5.033 0.684 -8.431 1.00 91.69 94 LEU A O 1
ATOM 750 N N . GLU A 1 95 ? 3.305 -0.028 -7.200 1.00 91.88 95 GLU A N 1
ATOM 751 C CA . GLU A 1 95 ? 3.858 -1.364 -7.030 1.00 91.88 95 GLU A CA 1
ATOM 752 C C . GLU A 1 95 ? 3.885 -2.174 -8.320 1.00 91.88 95 GLU A C 1
ATOM 754 O O . GLU A 1 95 ? 4.828 -2.935 -8.532 1.00 91.88 95 GLU A O 1
ATOM 759 N N . ARG A 1 96 ? 2.853 -2.054 -9.166 1.00 92.56 96 ARG A N 1
ATOM 760 C CA . ARG A 1 96 ? 2.874 -2.674 -10.497 1.00 92.56 96 ARG A CA 1
ATOM 761 C C . ARG A 1 96 ? 4.036 -2.139 -11.318 1.00 92.56 96 ARG A C 1
ATOM 763 O O . ARG A 1 96 ? 4.792 -2.941 -11.839 1.00 92.56 96 ARG A O 1
ATOM 770 N N . LEU A 1 97 ? 4.224 -0.822 -11.344 1.00 88.44 97 LEU A N 1
ATOM 771 C CA . LEU A 1 97 ? 5.321 -0.205 -12.079 1.00 88.44 97 LEU A CA 1
ATOM 772 C C . LEU A 1 97 ? 6.685 -0.715 -11.602 1.00 88.44 97 LEU A C 1
ATOM 774 O O . LEU A 1 97 ? 7.516 -1.087 -12.422 1.00 88.44 97 LEU A O 1
ATOM 778 N N . ALA A 1 98 ? 6.912 -0.770 -10.288 1.00 88.88 98 ALA A N 1
ATOM 779 C CA . ALA A 1 98 ? 8.163 -1.296 -9.745 1.00 88.88 98 ALA A CA 1
ATOM 780 C C . ALA A 1 98 ? 8.388 -2.770 -10.122 1.00 88.88 98 ALA A C 1
ATOM 782 O O . ALA A 1 98 ? 9.470 -3.115 -10.587 1.00 88.88 98 ALA A O 1
ATOM 783 N N . ARG A 1 99 ? 7.351 -3.615 -10.017 1.00 90.75 99 ARG A N 1
ATOM 784 C CA . ARG A 1 99 ? 7.418 -5.015 -10.472 1.00 90.75 99 ARG A CA 1
ATOM 785 C C . ARG A 1 99 ? 7.739 -5.119 -11.962 1.00 90.75 99 ARG A C 1
ATOM 787 O O . ARG A 1 99 ? 8.620 -5.881 -12.338 1.00 90.75 99 ARG A O 1
ATOM 794 N N . ASP A 1 100 ? 7.087 -4.313 -12.796 1.00 90.38 100 ASP A N 1
ATOM 795 C CA . ASP A 1 100 ? 7.332 -4.299 -14.239 1.00 90.38 100 ASP A CA 1
ATOM 796 C C . ASP A 1 100 ? 8.788 -3.915 -14.551 1.00 90.38 100 ASP A C 1
ATOM 798 O O . ASP A 1 100 ? 9.406 -4.519 -15.426 1.00 90.38 100 ASP A O 1
ATOM 802 N N . TYR A 1 101 ? 9.364 -2.953 -13.821 1.00 88.56 101 TYR A N 1
ATOM 803 C CA . TYR A 1 101 ? 10.779 -2.589 -13.950 1.00 88.56 101 TYR A CA 1
ATOM 804 C C . TYR A 1 101 ? 11.726 -3.727 -13.559 1.00 88.56 101 TYR A C 1
ATOM 806 O O . TYR A 1 101 ? 12.713 -3.948 -14.264 1.00 88.56 101 TYR A O 1
ATOM 814 N N . ASP A 1 102 ? 11.434 -4.437 -12.470 1.00 88.81 102 ASP A N 1
ATOM 815 C CA . ASP A 1 102 ? 12.246 -5.563 -11.996 1.00 88.81 102 ASP A CA 1
ATOM 816 C C . ASP A 1 102 ? 12.179 -6.760 -12.962 1.00 88.81 102 ASP A C 1
ATOM 818 O O . ASP A 1 102 ? 13.190 -7.424 -13.218 1.00 88.81 102 ASP A O 1
ATOM 822 N N . ASP A 1 103 ? 11.012 -6.996 -13.564 1.00 92.00 103 ASP A N 1
ATOM 823 C CA . ASP A 1 103 ? 10.768 -8.104 -14.493 1.00 92.00 103 ASP A CA 1
ATOM 824 C C . ASP A 1 103 ? 11.240 -7.803 -15.929 1.00 92.00 103 ASP A C 1
ATOM 826 O O . ASP A 1 103 ? 11.567 -8.719 -16.701 1.00 92.00 103 ASP A O 1
ATOM 830 N N . PHE A 1 104 ? 11.323 -6.523 -16.311 1.00 92.12 104 PHE A N 1
ATOM 831 C CA . PHE A 1 104 ? 11.650 -6.096 -17.675 1.00 92.12 104 PHE A CA 1
ATOM 832 C C . PHE A 1 104 ? 12.972 -6.679 -18.215 1.00 92.12 104 PHE A C 1
ATOM 834 O O . PHE A 1 104 ? 12.974 -7.190 -19.342 1.00 92.12 104 PHE A O 1
ATOM 841 N N . PRO A 1 105 ? 14.098 -6.698 -17.469 1.00 94.12 105 PRO A N 1
ATOM 842 C CA . PRO A 1 105 ? 15.345 -7.294 -17.950 1.00 94.12 105 PRO A CA 1
ATOM 843 C C . PRO A 1 105 ? 15.207 -8.778 -18.309 1.00 94.12 105 PRO A C 1
ATOM 845 O O . PRO A 1 105 ? 15.742 -9.222 -19.331 1.00 94.12 105 PRO A O 1
ATOM 848 N N . ALA A 1 106 ? 14.471 -9.547 -17.503 1.00 94.81 106 ALA A N 1
ATOM 849 C CA . ALA A 1 106 ? 14.241 -10.965 -17.751 1.00 94.81 106 ALA A CA 1
ATOM 850 C C . ALA A 1 106 ? 13.365 -11.176 -18.994 1.00 94.81 106 ALA A C 1
ATOM 852 O O . ALA A 1 106 ? 13.682 -12.033 -19.827 1.00 94.81 106 ALA A O 1
ATOM 853 N N . ALA A 1 107 ? 12.326 -10.352 -19.165 1.00 93.69 107 ALA A N 1
ATOM 854 C CA . ALA A 1 107 ? 11.471 -10.360 -20.349 1.00 93.69 107 ALA A CA 1
ATOM 855 C C . ALA A 1 107 ? 12.260 -10.034 -21.630 1.00 93.69 107 ALA A C 1
ATOM 857 O O . ALA A 1 107 ? 12.167 -10.762 -22.622 1.00 93.69 107 ALA A O 1
ATOM 858 N N . VAL A 1 108 ? 13.119 -9.009 -21.599 1.00 95.31 108 VAL A N 1
ATOM 859 C CA . VAL A 1 108 ? 14.005 -8.656 -22.724 1.00 95.31 108 VAL A CA 1
ATOM 860 C C . VAL A 1 108 ? 14.972 -9.794 -23.042 1.00 95.31 108 VAL A C 1
ATOM 862 O O . VAL A 1 108 ? 15.201 -10.116 -24.211 1.00 95.31 108 VAL A O 1
ATOM 865 N N . GLN A 1 109 ? 15.544 -10.436 -22.025 1.00 96.06 109 GLN A N 1
ATOM 866 C CA . GLN A 1 109 ? 16.468 -11.548 -22.231 1.00 96.06 109 GLN A CA 1
ATOM 867 C C . GLN A 1 109 ? 15.756 -12.775 -22.821 1.00 96.06 109 GLN A C 1
ATOM 869 O O . GLN A 1 109 ? 16.311 -13.440 -23.697 1.00 96.06 109 GLN A O 1
ATOM 874 N N . ALA A 1 110 ? 14.526 -13.059 -22.386 1.00 95.19 110 ALA A N 1
ATOM 875 C CA . ALA A 1 110 ? 13.691 -14.106 -22.965 1.00 95.19 110 ALA A CA 1
ATOM 876 C C . ALA A 1 110 ? 13.370 -13.823 -24.437 1.00 95.19 110 ALA A C 1
ATOM 878 O O . ALA A 1 110 ? 13.568 -14.702 -25.276 1.00 95.19 110 ALA A O 1
ATOM 879 N N . LEU A 1 111 ? 12.982 -12.587 -24.765 1.00 94.81 111 LEU A N 1
ATOM 880 C CA . LEU A 1 111 ? 12.733 -12.167 -26.143 1.00 94.81 111 LEU A CA 1
ATOM 881 C C . LEU A 1 111 ? 13.977 -12.348 -27.022 1.00 94.81 111 LEU A C 1
ATOM 883 O O . LEU A 1 111 ? 13.889 -12.938 -28.096 1.00 94.81 111 LEU A O 1
ATOM 887 N N . ARG A 1 112 ? 15.150 -11.910 -26.545 1.00 95.31 112 ARG A N 1
ATOM 888 C CA . ARG A 1 112 ? 16.427 -12.081 -27.260 1.00 95.31 112 ARG A CA 1
ATOM 889 C C . ARG A 1 112 ? 16.765 -13.548 -27.500 1.00 95.31 112 ARG A C 1
ATOM 891 O O . ARG A 1 112 ? 17.195 -13.892 -28.595 1.00 95.31 112 ARG A O 1
ATOM 898 N N . ARG A 1 113 ? 16.560 -14.421 -26.507 1.00 95.00 113 ARG A N 1
ATOM 899 C CA . ARG A 1 113 ? 16.777 -15.867 -26.675 1.00 95.00 113 ARG A CA 1
ATOM 900 C C . ARG A 1 113 ? 15.881 -16.445 -27.763 1.00 95.00 113 ARG A C 1
ATOM 902 O O . ARG A 1 113 ? 16.378 -17.177 -28.611 1.00 95.00 113 ARG A O 1
ATOM 909 N N . THR A 1 114 ? 14.594 -16.107 -27.754 1.00 92.62 114 THR A N 1
ATOM 910 C CA . THR A 1 114 ? 13.647 -16.591 -28.766 1.00 92.62 114 THR A CA 1
ATOM 911 C C . THR A 1 114 ? 13.989 -16.056 -30.156 1.00 92.62 114 THR A C 1
ATOM 913 O O . THR A 1 114 ? 13.980 -16.827 -31.111 1.00 92.62 114 THR A O 1
ATOM 916 N N . ALA A 1 115 ? 14.351 -14.775 -30.273 1.00 90.81 115 ALA A N 1
ATOM 917 C CA . ALA A 1 115 ? 14.778 -14.180 -31.539 1.00 90.81 115 ALA A CA 1
ATOM 918 C C . ALA A 1 115 ? 16.040 -14.861 -32.095 1.00 90.81 115 ALA A C 1
ATOM 920 O O . ALA A 1 115 ? 16.066 -15.249 -33.260 1.00 90.81 115 ALA A O 1
ATOM 921 N N . ASN A 1 116 ? 17.050 -15.090 -31.250 1.00 90.56 116 ASN A N 1
ATOM 922 C CA . ASN A 1 116 ? 18.269 -15.792 -31.652 1.00 90.56 116 ASN A CA 1
ATOM 923 C C . ASN A 1 116 ? 17.981 -17.244 -32.054 1.00 90.56 116 ASN A C 1
ATOM 925 O O . ASN A 1 116 ? 18.461 -17.692 -33.084 1.00 90.56 116 ASN A O 1
ATOM 929 N N . ALA A 1 117 ? 17.148 -17.965 -31.296 1.00 88.50 117 ALA A N 1
ATOM 930 C CA . ALA A 1 117 ? 16.766 -19.333 -31.641 1.00 88.50 117 ALA A CA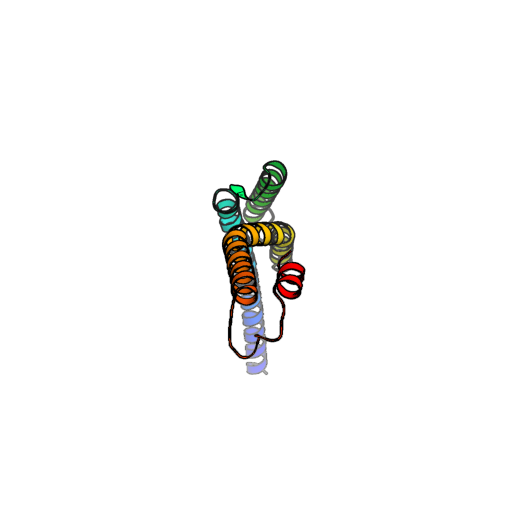 1
ATOM 931 C C . ALA A 1 117 ? 16.007 -19.410 -32.979 1.00 88.50 117 ALA A C 1
ATOM 933 O O . ALA A 1 117 ? 16.193 -20.361 -33.740 1.00 88.50 117 ALA A O 1
ATOM 934 N N . ALA A 1 118 ? 15.170 -18.414 -33.285 1.00 85.88 118 ALA A N 1
ATOM 935 C CA . ALA A 1 118 ? 14.504 -18.308 -34.579 1.00 85.88 118 ALA A CA 1
ATOM 936 C C . ALA A 1 118 ? 15.510 -18.046 -35.715 1.00 85.88 118 ALA A C 1
ATOM 938 O O . ALA A 1 118 ? 15.438 -18.712 -36.747 1.00 85.88 118 ALA A O 1
ATOM 939 N N . ALA A 1 119 ? 16.482 -17.153 -35.508 1.00 84.19 119 ALA A N 1
ATOM 940 C CA . ALA A 1 119 ? 17.560 -16.900 -36.469 1.00 84.19 119 ALA A CA 1
ATOM 941 C C . ALA A 1 119 ? 18.463 -18.134 -36.684 1.00 84.19 119 ALA A C 1
ATOM 943 O O . ALA A 1 119 ? 18.808 -18.479 -37.812 1.00 84.19 119 ALA A O 1
ATOM 944 N N . ASP A 1 120 ? 18.795 -18.871 -35.625 1.00 85.00 120 ASP A N 1
ATOM 945 C CA . ASP A 1 120 ? 19.566 -20.115 -35.732 1.00 85.00 120 ASP A CA 1
ATOM 946 C C . ASP A 1 120 ? 18.786 -21.196 -36.505 1.00 85.00 120 ASP A C 1
ATOM 948 O O . ASP A 1 120 ? 19.355 -21.983 -37.275 1.00 85.00 120 ASP A O 1
ATOM 952 N N . PHE A 1 121 ? 17.459 -21.236 -36.341 1.00 80.25 121 PHE A N 1
ATOM 953 C CA . PHE A 1 121 ? 16.600 -22.160 -37.075 1.00 80.25 121 PHE A CA 1
ATOM 954 C C . PHE A 1 121 ? 16.610 -21.887 -38.586 1.00 80.25 121 PHE A C 1
ATOM 956 O O . PHE A 1 121 ? 16.744 -22.838 -39.360 1.00 80.25 121 PHE A O 1
ATOM 963 N N . THR A 1 122 ? 16.535 -20.626 -39.030 1.00 74.12 122 THR A N 1
ATOM 964 C CA . THR A 1 122 ? 16.595 -20.295 -40.471 1.00 74.12 122 THR A CA 1
ATOM 965 C C . THR A 1 122 ? 17.944 -20.687 -41.090 1.00 74.12 122 THR A C 1
ATOM 967 O O . THR A 1 122 ? 17.991 -21.178 -42.226 1.00 74.12 122 THR A O 1
ATOM 970 N N . GLY A 1 123 ? 19.028 -20.581 -40.313 1.00 73.12 123 GLY A N 1
ATOM 971 C CA . GLY A 1 123 ? 20.375 -21.029 -40.681 1.00 73.12 123 GLY A CA 1
ATOM 972 C C . GLY A 1 123 ? 20.591 -22.550 -40.655 1.00 73.12 123 GLY A C 1
ATOM 973 O O . GLY A 1 123 ? 21.602 -23.042 -41.165 1.00 73.12 123 GLY A O 1
ATOM 974 N N . THR A 1 124 ? 19.658 -23.329 -40.102 1.00 78.12 124 THR A N 1
ATOM 975 C CA . THR A 1 124 ? 19.817 -24.780 -39.954 1.00 78.12 124 THR A CA 1
ATOM 976 C C . THR A 1 124 ? 19.685 -25.509 -41.298 1.00 78.12 124 THR A C 1
ATOM 978 O O . THR A 1 124 ? 18.668 -25.424 -41.995 1.00 78.12 124 THR A O 1
ATOM 981 N N . ARG A 1 125 ? 20.697 -26.320 -41.635 1.00 67.81 125 ARG A N 1
ATOM 982 C CA . ARG A 1 125 ? 20.707 -27.206 -42.811 1.00 67.81 125 ARG A CA 1
ATOM 983 C C . ARG A 1 125 ? 20.490 -28.659 -42.390 1.00 67.81 125 ARG A C 1
ATOM 985 O O . ARG A 1 125 ? 21.430 -29.359 -42.027 1.00 67.81 125 ARG A O 1
ATOM 992 N N . LYS A 1 126 ? 19.231 -29.099 -42.403 1.00 76.44 126 LYS A N 1
ATOM 993 C CA . LYS A 1 126 ? 18.849 -30.518 -42.292 1.00 76.44 126 LYS A CA 1
ATOM 994 C C . LYS A 1 126 ? 18.419 -31.007 -43.669 1.00 76.44 126 LYS A C 1
ATOM 996 O O . LYS A 1 126 ? 17.741 -30.258 -44.359 1.00 76.44 126 LYS A O 1
ATOM 1001 N N . ALA A 1 127 ? 18.692 -32.276 -43.986 1.00 73.94 127 ALA A N 1
ATOM 1002 C CA . ALA A 1 127 ? 18.301 -32.903 -45.256 1.00 73.94 127 ALA A CA 1
ATOM 1003 C C . ALA A 1 127 ? 16.798 -32.748 -45.584 1.00 73.94 127 ALA A C 1
ATOM 1005 O O . ALA A 1 127 ? 16.404 -32.639 -46.738 1.00 73.94 127 ALA A O 1
ATOM 1006 N N . ALA A 1 128 ? 15.945 -32.664 -44.555 1.00 77.12 128 AL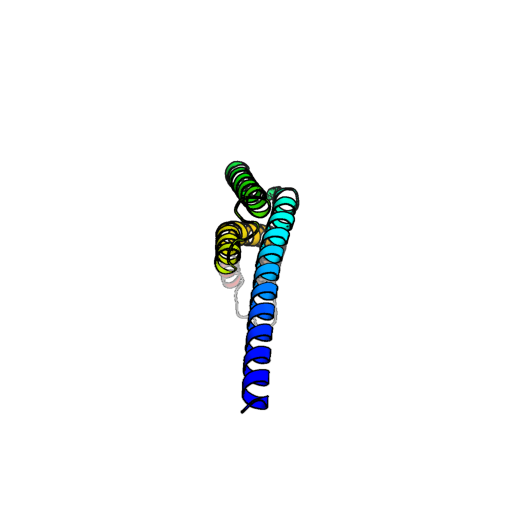A A N 1
ATOM 1007 C CA . ALA A 1 128 ? 14.514 -32.390 -44.707 1.00 77.12 128 ALA A CA 1
ATOM 1008 C C . ALA A 1 128 ? 14.192 -31.005 -45.318 1.00 77.12 128 ALA A C 1
ATOM 1010 O O . ALA A 1 128 ? 13.070 -30.793 -45.765 1.00 77.12 128 ALA A O 1
ATOM 1011 N N . TYR A 1 129 ? 15.148 -30.072 -45.3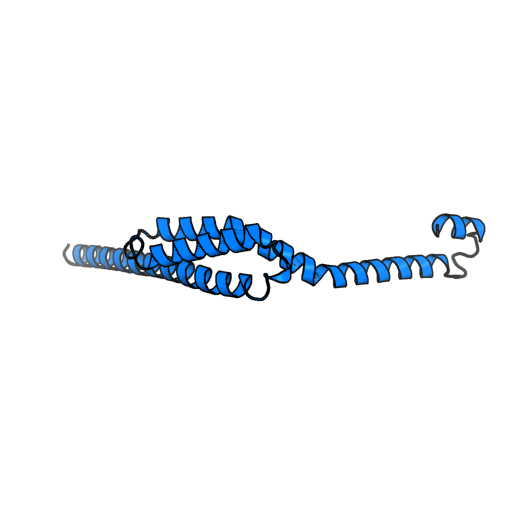45 1.00 76.62 129 TYR A N 1
ATOM 1012 C CA . TYR A 1 129 ? 14.986 -28.685 -45.790 1.00 76.62 129 TYR A CA 1
ATOM 1013 C C . TYR A 1 129 ? 15.833 -28.336 -47.028 1.00 76.62 129 TYR A C 1
ATOM 1015 O O . TYR A 1 129 ? 15.930 -27.161 -47.379 1.00 76.62 129 TYR A O 1
ATOM 1023 N N . ASP A 1 130 ? 16.439 -29.317 -47.702 1.00 78.38 130 ASP A N 1
ATOM 1024 C CA . ASP A 1 130 ? 17.309 -29.082 -48.871 1.00 78.38 130 ASP A CA 1
ATOM 1025 C C . ASP A 1 130 ? 16.557 -28.513 -50.091 1.00 78.38 130 ASP A C 1
ATOM 1027 O O . ASP A 1 130 ? 17.174 -27.993 -51.015 1.00 78.38 130 ASP A O 1
ATOM 1031 N N . HIS A 1 131 ? 15.221 -28.580 -50.085 1.00 81.38 131 HIS A N 1
ATOM 1032 C CA . HIS A 1 131 ? 14.356 -27.996 -51.112 1.00 81.38 131 HIS A CA 1
ATOM 1033 C C . HIS A 1 131 ? 14.144 -26.481 -50.960 1.00 81.38 131 HIS A C 1
ATOM 1035 O O . HIS A 1 131 ? 13.600 -25.873 -51.874 1.00 81.38 131 HIS A O 1
ATOM 1041 N N . VAL A 1 132 ? 14.544 -25.885 -49.829 1.00 79.69 132 VAL A N 1
ATOM 1042 C CA . VAL A 1 132 ? 14.407 -24.443 -49.570 1.00 79.69 132 VAL A CA 1
ATOM 1043 C C . VAL A 1 132 ? 15.679 -23.730 -50.014 1.00 79.69 132 VAL A C 1
ATOM 1045 O O . VAL A 1 132 ? 16.756 -23.989 -49.452 1.00 79.69 132 VAL A O 1
ATOM 1048 N N . THR A 1 133 ? 15.565 -22.831 -50.991 1.00 80.81 133 THR A N 1
ATOM 1049 C CA . THR A 1 133 ? 16.730 -22.162 -51.586 1.00 80.81 133 THR A CA 1
ATOM 1050 C C . THR A 1 133 ? 17.365 -21.144 -50.626 1.00 80.81 133 THR A C 1
ATOM 1052 O O . THR A 1 133 ? 16.744 -20.712 -49.647 1.00 80.81 133 THR A O 1
ATOM 1055 N N . PRO A 1 134 ? 18.628 -20.742 -50.858 1.00 78.50 134 PRO A N 1
ATOM 1056 C CA . PRO A 1 134 ? 19.264 -19.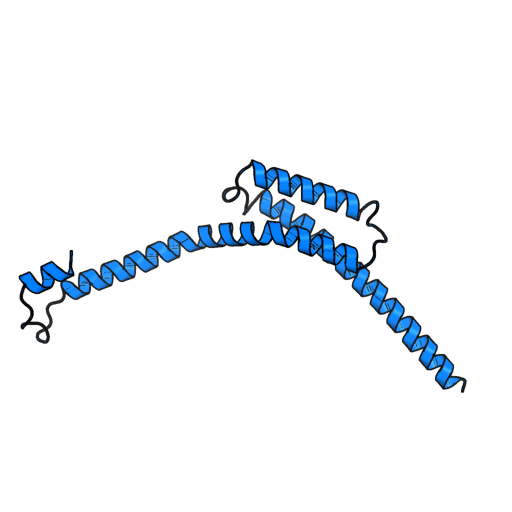680 -50.081 1.00 78.50 134 PRO A CA 1
ATOM 1057 C C . PRO A 1 134 ? 18.493 -18.353 -50.129 1.00 78.50 134 PRO A C 1
ATOM 1059 O O . PRO A 1 134 ? 18.424 -17.665 -49.112 1.00 78.50 134 PRO A O 1
ATOM 1062 N N . GLU A 1 135 ? 17.889 -18.016 -51.272 1.00 79.25 135 GLU A N 1
ATOM 1063 C CA . GLU A 1 135 ? 17.085 -16.801 -51.449 1.00 79.25 135 GLU A CA 1
ATOM 1064 C C . GLU A 1 135 ? 15.804 -16.837 -50.602 1.00 79.25 135 GLU A C 1
ATOM 1066 O O . GLU A 1 135 ? 15.479 -15.853 -49.939 1.00 79.25 135 GLU A O 1
ATOM 1071 N N . GLU A 1 136 ? 15.116 -17.983 -50.552 1.00 78.94 136 GLU A N 1
ATOM 1072 C CA . GLU A 1 136 ? 13.906 -18.174 -49.736 1.00 78.94 136 GLU A CA 1
ATOM 1073 C C . GLU A 1 136 ? 14.198 -18.080 -48.232 1.00 78.94 136 GLU A C 1
ATOM 1075 O O . GLU A 1 136 ? 13.378 -17.579 -47.466 1.00 78.94 136 GLU A O 1
ATOM 1080 N N . ARG A 1 137 ? 15.386 -18.513 -47.792 1.00 74.00 137 ARG A N 1
ATOM 1081 C CA . ARG A 1 137 ? 15.822 -18.378 -46.389 1.00 74.00 137 ARG A CA 1
ATOM 1082 C C . ARG A 1 137 ? 16.198 -16.948 -46.034 1.00 74.00 137 ARG A C 1
ATOM 1084 O O . ARG A 1 137 ? 15.872 -16.500 -44.938 1.00 74.00 137 ARG A O 1
ATOM 1091 N N . ALA A 1 138 ? 16.879 -16.248 -46.941 1.00 76.12 138 ALA A N 1
ATOM 1092 C CA . ALA A 1 138 ? 17.259 -14.854 -46.743 1.00 76.12 138 ALA A CA 1
ATOM 1093 C C . ALA A 1 138 ? 16.020 -13.956 -46.605 1.00 76.12 138 ALA A C 1
ATOM 1095 O O . ALA A 1 138 ? 15.981 -13.125 -45.706 1.00 76.12 138 ALA A O 1
ATOM 1096 N N . ALA A 1 139 ? 14.976 -14.205 -47.402 1.00 77.88 139 ALA A N 1
ATOM 1097 C CA . ALA A 1 139 ? 13.718 -13.457 -47.350 1.00 77.88 139 ALA A CA 1
ATOM 1098 C C . ALA A 1 139 ? 12.929 -13.609 -46.031 1.00 77.88 139 ALA A C 1
ATOM 1100 O O . ALA A 1 139 ? 12.071 -12.783 -45.743 1.00 77.88 139 ALA A O 1
ATOM 1101 N N . ILE A 1 140 ? 13.183 -14.664 -45.247 1.00 71.56 140 ILE A N 1
ATOM 1102 C CA . ILE A 1 140 ? 12.529 -14.921 -43.946 1.00 71.56 140 ILE A CA 1
ATOM 1103 C C . ILE A 1 140 ? 13.394 -14.416 -42.775 1.00 71.56 140 ILE A C 1
ATOM 1105 O O . ILE A 1 140 ? 12.911 -14.291 -41.651 1.00 71.56 140 ILE A O 1
ATOM 1109 N N . SER A 1 141 ? 14.685 -14.178 -43.018 1.00 64.19 141 SER A N 1
ATOM 1110 C CA . SER A 1 141 ? 15.652 -13.767 -41.998 1.00 64.19 141 SER A CA 1
ATOM 1111 C C . SER A 1 141 ? 15.837 -12.245 -41.886 1.00 64.19 141 SER A C 1
ATOM 1113 O O . SER A 1 141 ? 16.499 -11.821 -40.937 1.00 64.19 141 SER A O 1
ATOM 1115 N N . GLU A 1 142 ? 15.318 -11.462 -42.840 1.00 53.66 142 GLU A N 1
ATOM 1116 C CA . GLU A 1 142 ? 15.163 -9.993 -42.760 1.00 53.66 142 GLU A CA 1
ATOM 1117 C C . GLU A 1 142 ? 13.900 -9.599 -41.984 1.00 53.66 142 GLU A C 1
ATOM 1119 O O . GLU A 1 142 ? 13.983 -8.613 -41.214 1.00 53.66 142 GLU A O 1
#

Solvent-accessible surface area (backbone atoms only — not comparable to full-atom values): 7946 Å² total; per-residue (Å²): 110,67,73,59,51,54,50,53,51,50,55,49,52,51,53,50,53,49,52,52,53,56,26,51,52,30,45,51,53,37,52,51,48,45,54,55,48,55,50,36,51,73,49,82,37,42,89,69,46,59,67,70,66,48,52,53,49,49,53,50,42,52,54,50,54,56,32,50,80,47,88,41,65,84,54,57,41,69,55,35,50,50,53,42,54,56,51,42,71,60,45,52,59,54,52,49,51,40,51,50,60,69,46,43,63,58,53,53,50,51,51,51,52,52,52,50,52,51,56,52,54,67,69,55,88,49,84,92,50,71,89,60,50,73,65,64,44,50,71,71,73,112

Sequence (142 aa):
AELAGDKAEEDRMAAQDRTVIETQDAKNRLEEFVYNMRDALSARLFAHVEPAPRDAFLSQLETVEGWLYGDGEEAERSVYVGKLEELKRVSDPLERLARDYDDFPAAVQALRRTANAAADFTGTRKAAYDHVTPEERAAISE

Radius of gyration: 29.37 Å; Cα contacts (8 Å, |Δi|>4): 54; chains: 1; bounding box: 58×48×84 Å

Foldseek 3Di:
DVVVVVVVVVVVVVVVVVQVVLQVVLLVVLVVCLVVVLVCCVPLLVVQDDPVLSVVLPVLSVVVVVCSPPVVVPDGSVVSVVSSVVSCVSVVVSVVRSVCVVCVVVVVVVVVVVLVVVLVVLVDDDPVCPPQDPVNSVVVND